Protein AF-A0A953RXZ5-F1 (afdb_monomer_lite)

pLDDT: mean 79.51, std 13.82, range [44.03, 95.94]

Sequence (160 aa):
ASQLLPGLVSLPVSSDVSWHLLSMVDAVLGAIVGASFIYGAGAIYLRARGVEGMGFGDVKLMAMVGAFLGAKLTIFTLFSASIAGSLFGLSTVLVVWIKRTRRRMKRHHESAGDARRRAWASAAIALRRHQMPFGVFLGGMAMVALFYGNSFLKWYWGLL

Radius of gyration: 25.55 Å; chains: 1; bounding box: 59×31×95 Å

Structure (mmCIF, N/CA/C/O backbone):
data_AF-A0A953RXZ5-F1
#
_entry.id   AF-A0A953RXZ5-F1
#
loop_
_atom_site.group_PDB
_atom_site.id
_atom_site.type_symbol
_atom_site.label_atom_id
_atom_site.label_alt_id
_atom_site.label_comp_id
_atom_site.label_asym_id
_atom_site.label_entity_id
_atom_site.label_seq_id
_atom_site.pdbx_PDB_ins_code
_atom_site.Cartn_x
_atom_site.Cartn_y
_atom_site.Cartn_z
_a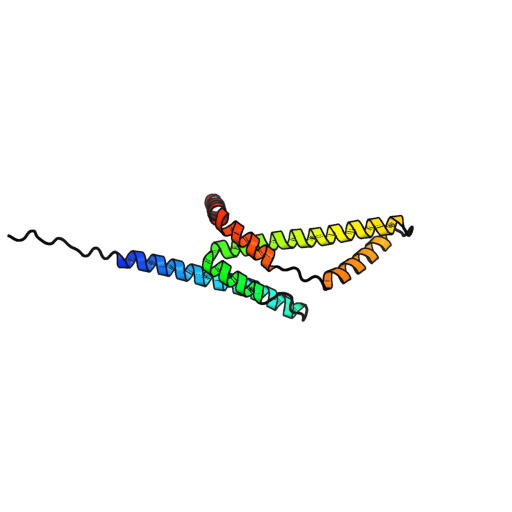tom_site.occupancy
_atom_site.B_iso_or_equiv
_atom_site.auth_seq_id
_atom_site.auth_comp_id
_atom_site.auth_asym_id
_atom_site.auth_atom_id
_atom_site.pdbx_PDB_model_num
ATOM 1 N N . ALA A 1 1 ? -28.941 -7.550 66.380 1.00 46.88 1 ALA A N 1
ATOM 2 C CA . ALA A 1 1 ? -29.017 -8.389 65.166 1.00 46.88 1 ALA A CA 1
ATOM 3 C C . ALA A 1 1 ? -29.421 -7.495 63.996 1.00 46.88 1 ALA A C 1
ATOM 5 O O . ALA A 1 1 ? -30.223 -6.613 64.247 1.00 46.88 1 ALA A O 1
ATOM 6 N N . SER A 1 2 ? -28.855 -7.718 62.798 1.00 44.03 2 SER A N 1
ATOM 7 C CA . SER A 1 2 ? -29.102 -7.024 61.507 1.00 44.03 2 SER A CA 1
ATOM 8 C C . SER A 1 2 ? -28.221 -5.812 61.112 1.00 44.03 2 SER A C 1
ATOM 10 O O . SER A 1 2 ? -28.732 -4.749 60.777 1.00 44.03 2 SER A O 1
ATOM 12 N N . GLN A 1 3 ? -26.895 -5.994 61.034 1.00 48.59 3 GLN A N 1
ATOM 13 C CA . GLN A 1 3 ? -25.993 -5.146 60.217 1.00 48.59 3 GLN A CA 1
ATOM 14 C C . GLN A 1 3 ? -25.266 -5.966 59.127 1.00 48.59 3 GLN A C 1
ATOM 16 O O . GLN A 1 3 ? -24.102 -5.726 58.829 1.00 48.59 3 GLN A O 1
ATOM 21 N N . LEU A 1 4 ? -25.926 -6.982 58.555 1.00 52.88 4 LEU A N 1
ATOM 22 C CA . LEU A 1 4 ? -25.239 -8.000 57.750 1.00 52.88 4 LEU A CA 1
ATOM 23 C C . LEU A 1 4 ? -25.247 -7.845 56.224 1.00 52.88 4 LEU A C 1
ATOM 25 O O . LEU A 1 4 ? -24.610 -8.682 55.605 1.00 52.88 4 LEU A O 1
ATOM 29 N N . LEU A 1 5 ? -25.855 -6.842 55.575 1.00 57.50 5 LEU A N 1
ATOM 30 C CA . LEU A 1 5 ? -25.749 -6.737 54.102 1.00 57.50 5 LEU A CA 1
ATOM 31 C C . LEU A 1 5 ? -25.868 -5.298 53.554 1.00 57.50 5 LEU A C 1
ATOM 33 O O . LEU A 1 5 ? -26.954 -4.894 53.137 1.00 57.50 5 LEU A O 1
ATOM 37 N N . PRO A 1 6 ? -24.767 -4.530 53.448 1.00 49.12 6 PRO A N 1
ATOM 38 C CA . PRO A 1 6 ? -24.667 -3.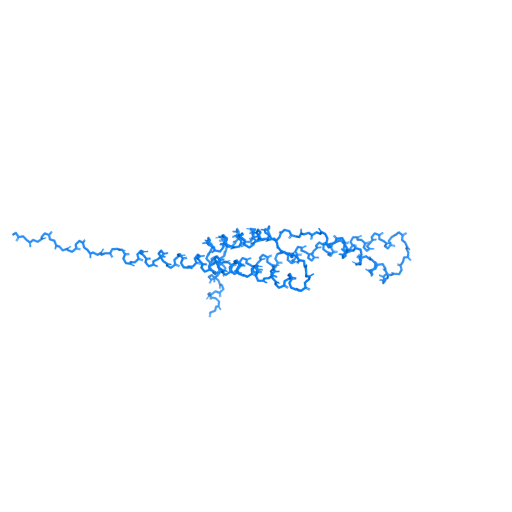442 52.490 1.00 49.12 6 PRO A CA 1
ATOM 39 C C . PRO A 1 6 ? -24.164 -3.992 51.145 1.00 49.12 6 PRO A C 1
ATOM 41 O O . PRO A 1 6 ? -22.971 -4.175 50.931 1.00 49.12 6 PRO A O 1
ATOM 44 N N . GLY A 1 7 ? -25.109 -4.256 50.240 1.00 51.34 7 GLY A N 1
ATOM 45 C CA . GLY A 1 7 ? -24.942 -3.949 48.815 1.00 51.34 7 GLY A CA 1
ATOM 46 C C . GLY A 1 7 ? -23.833 -4.675 48.053 1.00 51.34 7 GLY A C 1
ATOM 47 O O . GLY A 1 7 ? -22.985 -4.039 47.438 1.00 51.34 7 GLY A O 1
ATOM 48 N N . LEU A 1 8 ? -23.916 -6.000 47.996 1.00 50.88 8 LEU A N 1
ATOM 49 C CA . LEU A 1 8 ? -23.140 -6.902 47.132 1.00 50.88 8 LEU A CA 1
ATOM 50 C C . LEU A 1 8 ? -23.476 -6.785 45.621 1.00 50.88 8 LEU A C 1
ATOM 52 O O . LEU A 1 8 ? -23.409 -7.771 44.894 1.00 50.88 8 LEU A O 1
ATOM 56 N N . VAL A 1 9 ? -23.867 -5.605 45.123 1.00 53.56 9 VAL A N 1
ATOM 57 C CA . VAL A 1 9 ? -24.253 -5.404 43.711 1.00 53.56 9 VAL A CA 1
ATOM 58 C C . VAL A 1 9 ? -23.798 -4.027 43.211 1.00 53.56 9 VAL A C 1
ATOM 60 O O . VAL A 1 9 ? -24.582 -3.206 42.746 1.00 53.56 9 VAL A O 1
ATOM 63 N N . SER A 1 10 ? -22.499 -3.753 43.275 1.00 51.50 10 SER A N 1
ATOM 64 C CA . SER A 1 10 ? -21.871 -2.910 42.258 1.00 51.50 10 SER A CA 1
ATOM 65 C C . SER A 1 10 ? -21.696 -3.786 41.021 1.00 51.50 10 SER A C 1
ATOM 67 O O . SER A 1 10 ? -20.698 -4.483 40.918 1.00 51.50 10 SER A O 1
ATOM 69 N N . LEU A 1 11 ? -22.692 -3.831 40.124 1.00 54.25 11 LEU A N 1
ATOM 70 C CA . LEU A 1 11 ? -22.602 -4.553 38.846 1.00 54.25 11 LEU A CA 1
ATOM 71 C C . LEU A 1 11 ? -21.341 -4.091 38.087 1.00 54.25 11 LEU A C 1
ATOM 73 O O . LEU A 1 11 ? -21.374 -3.011 37.496 1.00 54.25 11 LEU A O 1
ATOM 77 N N . PRO A 1 12 ? -20.256 -4.888 38.026 1.00 56.50 12 PRO A N 1
ATOM 78 C CA . PRO A 1 12 ? -19.069 -4.543 37.237 1.00 56.50 12 PRO A CA 1
ATOM 79 C C . PRO A 1 12 ? -19.335 -4.730 35.730 1.00 56.50 12 PRO A C 1
ATOM 81 O O . PRO A 1 12 ? -18.554 -4.325 34.878 1.00 56.50 12 PRO A O 1
ATOM 84 N N . VAL A 1 13 ? -20.477 -5.337 35.390 1.00 55.75 13 VAL A N 1
ATOM 85 C CA . VAL A 1 13 ? -20.796 -5.848 34.055 1.00 55.75 13 VAL A CA 1
ATOM 86 C C . VAL A 1 13 ? -21.037 -4.737 33.024 1.00 55.75 13 VAL A C 1
ATOM 88 O O . VAL A 1 13 ? -20.718 -4.924 31.854 1.00 55.75 13 VAL A O 1
ATOM 91 N N . SER A 1 14 ? -21.546 -3.562 33.409 1.00 58.69 14 SER A N 1
ATOM 92 C CA . SER A 1 14 ? -21.875 -2.517 32.420 1.00 58.69 14 SER A CA 1
ATOM 93 C C . SER A 1 14 ? -20.646 -1.808 31.839 1.00 58.69 14 SER A C 1
ATOM 95 O O . SER A 1 14 ? -20.657 -1.420 30.667 1.00 58.69 14 SER A O 1
ATOM 97 N N . SER A 1 15 ? -19.574 -1.649 32.620 1.00 60.34 15 SER A N 1
ATOM 98 C CA . SER A 1 15 ? -18.332 -1.042 32.130 1.00 60.34 15 SER A CA 1
ATOM 99 C C . SER A 1 15 ? -17.574 -1.994 31.214 1.00 60.34 15 SER A C 1
ATOM 101 O O . SER A 1 15 ? -17.167 -1.586 30.129 1.00 60.34 15 SER A O 1
ATOM 103 N N . ASP A 1 16 ? -17.450 -3.267 31.592 1.00 63.38 16 ASP A N 1
ATOM 104 C CA . ASP A 1 16 ? -16.672 -4.233 30.815 1.00 63.38 16 ASP A CA 1
ATOM 105 C C . ASP A 1 16 ? -17.321 -4.522 29.460 1.00 63.38 16 ASP A C 1
ATOM 107 O O . ASP A 1 16 ? -16.640 -4.499 28.437 1.00 63.38 16 ASP A O 1
ATOM 111 N N . VAL A 1 17 ? -18.645 -4.694 29.402 1.00 67.06 17 VAL A N 1
ATOM 112 C CA . VAL A 1 17 ? -19.356 -4.925 28.130 1.00 67.06 17 VAL A CA 1
ATOM 113 C C . VAL A 1 17 ? -19.167 -3.750 27.162 1.00 67.06 17 VAL A C 1
ATOM 115 O O . VAL A 1 17 ? -18.950 -3.963 25.970 1.00 67.06 17 VAL A O 1
ATOM 118 N N . SER A 1 18 ? -19.155 -2.514 27.667 1.00 72.75 18 SER A N 1
ATOM 119 C CA . SER A 1 18 ? -18.953 -1.314 26.844 1.00 72.75 18 SER A CA 1
ATOM 120 C C . SER A 1 18 ? -17.554 -1.267 26.214 1.00 72.75 18 SER A C 1
ATOM 122 O O . SER A 1 18 ? -17.423 -0.942 25.034 1.00 72.75 18 SER A O 1
ATOM 124 N N . TRP A 1 19 ? -16.510 -1.652 26.957 1.00 71.12 19 TRP A N 1
ATOM 125 C CA . TRP A 1 19 ? -15.135 -1.699 26.441 1.00 71.12 19 TRP A CA 1
ATOM 126 C C . TRP A 1 19 ? -14.933 -2.784 25.379 1.00 71.12 19 TRP A C 1
ATOM 128 O O . TRP A 1 19 ? -14.280 -2.536 24.363 1.00 71.12 19 TRP A O 1
ATOM 138 N N . HIS A 1 20 ? -15.533 -3.961 25.567 1.00 77.50 20 HIS A N 1
ATOM 139 C CA . HIS A 1 20 ? -15.456 -5.046 24.586 1.00 77.50 20 HIS A CA 1
ATOM 140 C C . HIS A 1 20 ? -16.217 -4.704 23.303 1.00 77.50 20 HIS A C 1
ATOM 142 O O . HIS A 1 20 ? -15.710 -4.947 22.210 1.00 77.50 20 HIS A O 1
ATOM 148 N N . LEU A 1 21 ? -17.394 -4.079 23.414 1.00 77.69 21 LEU A N 1
ATOM 149 C CA . LEU A 1 21 ? -18.162 -3.628 22.252 1.00 77.69 21 LEU A CA 1
ATOM 150 C C . LEU A 1 21 ? -17.422 -2.542 21.466 1.00 77.69 21 LEU A C 1
ATOM 152 O O . LEU A 1 21 ? -17.362 -2.622 20.242 1.00 77.69 21 LEU A O 1
ATOM 156 N N . LEU A 1 22 ? -16.802 -1.568 22.141 1.00 77.06 22 LEU A N 1
ATOM 157 C CA . LEU A 1 22 ? -15.979 -0.552 21.476 1.00 77.06 22 LEU A CA 1
ATOM 158 C C . LEU A 1 22 ? -14.772 -1.173 20.760 1.00 77.06 22 LEU A C 1
ATOM 160 O O . LEU A 1 22 ? -14.477 -0.795 19.628 1.00 77.06 22 LEU A O 1
ATOM 164 N N . SER A 1 23 ? -14.114 -2.158 21.379 1.00 82.44 23 SER A N 1
ATOM 165 C CA . SER A 1 23 ? -13.000 -2.880 20.758 1.00 82.44 23 SER A CA 1
ATOM 166 C C . SER A 1 23 ? -13.444 -3.715 19.551 1.00 82.44 23 SER A C 1
ATOM 168 O O . SER A 1 23 ? -12.789 -3.672 18.511 1.00 82.44 23 SER A O 1
ATOM 170 N N . MET A 1 24 ? -14.581 -4.416 19.642 1.00 87.19 24 MET A N 1
ATOM 171 C CA . MET A 1 24 ? -15.155 -5.160 18.514 1.00 87.19 24 MET A CA 1
ATOM 172 C C . MET A 1 24 ? -15.536 -4.233 17.360 1.00 87.19 24 MET A C 1
ATOM 174 O O . MET A 1 24 ? -15.261 -4.550 16.205 1.00 87.19 24 MET A O 1
ATOM 178 N N . VAL A 1 25 ? -16.153 -3.087 17.657 1.00 89.38 25 VAL A N 1
ATOM 179 C CA . VAL A 1 25 ? -16.524 -2.102 16.636 1.00 89.38 25 VAL A CA 1
ATOM 180 C C . VAL A 1 25 ? -15.279 -1.543 15.955 1.00 89.38 25 VAL A C 1
ATOM 182 O O . VAL A 1 25 ? -15.254 -1.485 14.729 1.00 89.38 25 VAL A O 1
ATOM 185 N N . ASP A 1 26 ? -14.229 -1.190 16.701 1.00 89.19 26 ASP A N 1
ATOM 186 C CA . ASP A 1 26 ? -12.988 -0.673 16.109 1.00 89.19 26 ASP A CA 1
ATOM 187 C C . ASP A 1 26 ? -12.266 -1.732 15.257 1.00 89.19 26 ASP A C 1
ATOM 189 O O . ASP A 1 26 ? -11.780 -1.424 14.169 1.00 89.19 26 ASP A O 1
ATOM 193 N N . ALA A 1 27 ? -12.275 -2.999 15.683 1.00 90.75 27 ALA A N 1
ATOM 194 C CA . ALA A 1 27 ? -11.759 -4.117 14.895 1.00 90.75 27 ALA A CA 1
ATOM 195 C C . ALA A 1 27 ? -12.541 -4.305 13.583 1.00 90.75 27 ALA A C 1
ATOM 197 O O . ALA A 1 27 ? -11.955 -4.395 12.503 1.00 90.75 27 ALA A O 1
ATOM 198 N N . VAL A 1 28 ? -13.876 -4.323 13.645 1.00 94.44 28 VAL A N 1
ATOM 199 C CA . VAL A 1 28 ? -14.732 -4.466 12.456 1.00 94.44 28 VAL A CA 1
ATOM 200 C C . VAL A 1 28 ? -14.561 -3.272 11.518 1.00 94.44 28 VAL A C 1
ATOM 202 O O . VAL A 1 28 ? -14.409 -3.458 10.310 1.00 94.44 28 VAL A O 1
ATOM 205 N N . LEU A 1 29 ? -14.524 -2.052 12.056 1.00 93.75 29 LEU A N 1
ATOM 206 C CA . LEU A 1 29 ? -14.268 -0.846 11.274 1.00 93.75 29 LEU A CA 1
ATOM 207 C C . LEU A 1 29 ? -12.885 -0.890 10.629 1.00 93.75 29 LEU A C 1
ATOM 209 O O . LEU A 1 29 ? -12.771 -0.592 9.444 1.00 93.75 29 LEU A O 1
ATOM 213 N N . GLY A 1 30 ? -11.850 -1.307 11.356 1.00 93.69 30 GLY A N 1
ATOM 214 C CA . GLY A 1 30 ? -10.512 -1.473 10.800 1.00 93.69 30 GLY A CA 1
ATOM 215 C C . GLY A 1 30 ? -10.476 -2.494 9.670 1.00 93.69 30 GLY A C 1
ATOM 216 O O . GLY A 1 30 ? -9.941 -2.202 8.600 1.00 93.69 30 GLY A O 1
ATOM 217 N N . ALA A 1 31 ? -11.111 -3.652 9.851 1.00 95.19 31 ALA A N 1
ATOM 218 C CA . ALA A 1 31 ? -11.202 -4.675 8.816 1.00 95.19 31 ALA A CA 1
ATOM 219 C C . ALA A 1 31 ? -11.912 -4.155 7.557 1.00 95.19 31 ALA A C 1
ATOM 221 O O . ALA A 1 31 ? -11.401 -4.318 6.447 1.00 95.19 31 ALA A O 1
ATOM 222 N N . ILE A 1 32 ? -13.060 -3.488 7.726 1.00 95.94 32 ILE A N 1
ATOM 223 C CA . ILE A 1 32 ? -13.837 -2.919 6.619 1.00 95.94 32 ILE A CA 1
ATOM 224 C C . ILE A 1 32 ? -13.037 -1.825 5.918 1.00 95.94 32 ILE A C 1
ATOM 226 O O . ILE A 1 32 ? -12.910 -1.870 4.697 1.00 95.94 32 ILE A O 1
ATOM 230 N N . VAL A 1 33 ? -12.474 -0.864 6.651 1.00 94.88 33 VAL A N 1
ATOM 231 C CA . VAL A 1 33 ? -11.689 0.242 6.080 1.00 94.88 33 VAL A CA 1
ATOM 232 C C . VAL A 1 33 ? -10.488 -0.299 5.306 1.00 94.88 33 VAL A C 1
ATOM 234 O O . VAL A 1 33 ? -10.276 0.081 4.154 1.00 94.88 33 VAL A O 1
ATOM 237 N N . GLY A 1 34 ? -9.741 -1.230 5.901 1.00 93.56 34 GLY A N 1
ATOM 238 C CA . GLY A 1 34 ? -8.577 -1.851 5.281 1.00 93.56 34 GLY A CA 1
ATOM 239 C C . GLY A 1 34 ? -8.924 -2.607 3.999 1.00 93.56 34 GLY A C 1
ATOM 240 O O . GLY A 1 34 ? -8.341 -2.349 2.943 1.00 93.56 34 GLY A O 1
ATOM 241 N N . ALA A 1 35 ? -9.904 -3.510 4.073 1.00 94.38 35 ALA A N 1
ATOM 242 C CA . ALA A 1 35 ? -10.334 -4.310 2.931 1.00 94.38 35 ALA A CA 1
ATOM 243 C C . ALA A 1 35 ? -10.906 -3.437 1.806 1.00 94.38 35 ALA A C 1
ATOM 245 O O . ALA A 1 35 ? -10.527 -3.595 0.646 1.00 94.38 35 ALA A O 1
ATOM 246 N N . SER A 1 36 ? -11.781 -2.489 2.150 1.00 93.56 36 SER A N 1
ATOM 247 C CA . SER A 1 36 ? -12.469 -1.626 1.182 1.00 93.56 36 SER A CA 1
ATOM 248 C C . SER A 1 36 ? -11.493 -0.739 0.422 1.00 93.56 36 SER A C 1
ATOM 250 O O . SER A 1 36 ? -11.662 -0.533 -0.777 1.00 93.56 36 SER A O 1
ATOM 252 N N . PHE A 1 37 ? -10.453 -0.238 1.090 1.00 93.00 37 PHE A N 1
ATOM 253 C CA . PHE A 1 37 ? -9.465 0.627 0.456 1.00 93.00 37 PHE A CA 1
ATOM 254 C C . PHE A 1 37 ? -8.640 -0.119 -0.601 1.00 93.00 37 PHE A C 1
ATOM 256 O O . PHE A 1 37 ? -8.542 0.324 -1.746 1.00 93.00 37 PHE A O 1
ATOM 263 N N . ILE A 1 38 ? -8.092 -1.284 -0.242 1.00 92.00 38 ILE A N 1
ATOM 264 C CA . ILE A 1 38 ? -7.291 -2.124 -1.147 1.00 92.00 38 ILE A CA 1
ATOM 265 C C . ILE A 1 38 ? -8.161 -2.678 -2.279 1.00 92.00 38 ILE A C 1
ATOM 267 O O . ILE A 1 38 ? -7.789 -2.592 -3.450 1.00 92.00 38 ILE A O 1
ATOM 271 N N . TYR A 1 39 ? -9.358 -3.173 -1.956 1.00 92.62 39 TYR A N 1
ATOM 272 C CA . TYR A 1 39 ? -10.305 -3.653 -2.959 1.00 92.62 39 TYR A CA 1
ATOM 273 C C . TYR A 1 39 ? -10.732 -2.535 -3.917 1.00 92.62 39 TYR A C 1
ATOM 275 O O . TYR A 1 39 ? -10.746 -2.734 -5.130 1.00 92.62 39 TYR A O 1
ATOM 283 N N . GLY A 1 40 ? -11.013 -1.339 -3.394 1.00 92.38 40 GLY A N 1
ATOM 284 C CA . GLY A 1 40 ? -11.353 -0.161 -4.188 1.00 92.38 40 GLY A CA 1
ATOM 285 C C . GLY A 1 40 ? -10.226 0.242 -5.138 1.00 92.38 40 GLY A C 1
ATOM 286 O O . GLY A 1 40 ? -10.473 0.446 -6.326 1.00 92.38 40 GLY A O 1
ATOM 287 N N . ALA A 1 41 ? -8.980 0.277 -4.658 1.00 89.50 41 ALA A N 1
ATOM 288 C CA . ALA A 1 41 ? -7.812 0.537 -5.499 1.00 89.50 41 ALA A CA 1
ATOM 289 C C . ALA A 1 41 ? -7.656 -0.518 -6.611 1.00 89.50 41 ALA A C 1
ATOM 291 O O . ALA A 1 41 ? -7.431 -0.167 -7.773 1.00 89.50 41 ALA A O 1
ATOM 292 N N . GLY A 1 42 ? -7.846 -1.799 -6.280 1.00 88.50 42 GLY A N 1
ATOM 293 C CA . GLY A 1 42 ? -7.851 -2.899 -7.246 1.00 88.50 42 GLY A CA 1
ATOM 294 C C . GLY A 1 42 ? -8.961 -2.769 -8.293 1.00 88.50 42 GLY A C 1
ATOM 295 O O . GLY A 1 42 ? -8.701 -2.924 -9.485 1.00 88.50 42 GLY A O 1
ATOM 296 N N . ALA A 1 43 ? -10.177 -2.406 -7.879 1.00 88.31 43 ALA A N 1
ATOM 297 C CA . ALA A 1 43 ? -11.317 -2.204 -8.771 1.00 88.31 43 ALA A CA 1
ATOM 298 C C . ALA A 1 43 ? -11.114 -1.007 -9.716 1.00 88.31 43 ALA A C 1
ATOM 300 O O . ALA A 1 43 ? -11.424 -1.098 -10.906 1.00 88.31 43 ALA A O 1
ATOM 301 N N . ILE A 1 44 ? -10.554 0.101 -9.215 1.00 89.88 44 ILE A N 1
ATOM 302 C CA . ILE A 1 44 ? -10.180 1.263 -10.035 1.00 89.88 44 ILE A CA 1
ATOM 303 C C . ILE A 1 44 ? -9.127 0.855 -11.068 1.00 89.88 44 ILE A C 1
ATOM 305 O O . ILE A 1 44 ? -9.262 1.180 -12.249 1.00 89.88 44 ILE A O 1
ATOM 309 N N . TYR A 1 45 ? -8.107 0.101 -10.652 1.00 86.62 45 TYR A N 1
ATOM 310 C CA . TYR A 1 45 ? -7.069 -0.374 -11.561 1.00 86.62 45 TYR A CA 1
ATOM 311 C C . TYR A 1 45 ? -7.628 -1.319 -12.631 1.00 86.62 45 TYR A C 1
ATOM 313 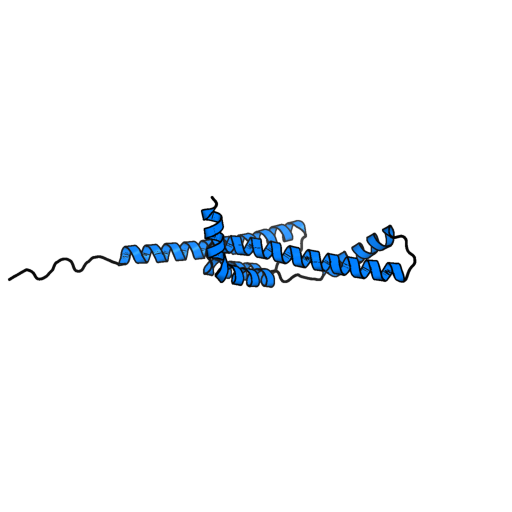O O . TYR A 1 45 ? -7.318 -1.155 -13.813 1.00 86.62 45 TYR A O 1
ATOM 321 N N . LEU A 1 46 ? -8.487 -2.264 -12.238 1.00 87.81 46 LEU A N 1
ATOM 322 C CA . LEU A 1 46 ? -9.137 -3.198 -13.154 1.00 87.81 46 LEU A CA 1
ATOM 323 C C . LEU A 1 46 ? -9.963 -2.448 -14.203 1.00 87.81 46 LEU A C 1
ATOM 325 O O . LEU A 1 46 ? -9.847 -2.742 -15.389 1.00 87.81 46 LEU A O 1
ATOM 329 N N . ARG A 1 47 ? -10.733 -1.430 -13.797 1.00 88.44 47 ARG A N 1
ATOM 330 C CA . ARG A 1 47 ? -11.499 -0.589 -14.733 1.00 88.44 47 ARG A CA 1
ATOM 331 C C . ARG A 1 47 ? -10.604 0.232 -15.661 1.00 88.44 47 ARG A C 1
ATOM 333 O O . ARG A 1 47 ? -10.920 0.366 -16.836 1.00 88.44 47 ARG A O 1
ATOM 340 N N . ALA A 1 48 ? -9.495 0.772 -15.159 1.00 88.38 48 ALA A N 1
ATOM 341 C CA . ALA A 1 48 ? -8.610 1.631 -15.944 1.00 88.38 48 ALA A CA 1
ATOM 342 C C . ALA A 1 48 ? -7.708 0.859 -16.922 1.00 88.38 48 ALA A C 1
ATOM 344 O O . ALA A 1 48 ? -7.335 1.386 -17.970 1.00 88.38 48 ALA A O 1
ATOM 345 N N . ARG A 1 49 ? -7.287 -0.361 -16.568 1.00 83.69 49 ARG A N 1
ATOM 346 C CA . ARG A 1 49 ? -6.276 -1.125 -17.320 1.00 83.69 49 ARG A CA 1
ATOM 347 C C . ARG A 1 49 ? -6.795 -2.432 -17.904 1.00 83.69 49 ARG A C 1
ATOM 349 O O . ARG A 1 49 ? -6.093 -3.011 -18.728 1.00 83.69 49 ARG A O 1
ATOM 356 N N . GLY A 1 50 ? -7.979 -2.888 -17.498 1.00 80.12 50 GLY A N 1
ATOM 357 C CA . GLY A 1 50 ? -8.574 -4.149 -17.948 1.00 80.12 50 GLY A CA 1
ATOM 358 C C . GLY A 1 50 ? -7.827 -5.398 -17.473 1.00 80.12 50 GLY A C 1
ATOM 359 O O . GLY A 1 50 ? -8.085 -6.488 -17.966 1.00 80.12 50 GLY A O 1
ATOM 360 N N . VAL A 1 51 ? -6.881 -5.248 -16.545 1.00 78.50 51 VAL A N 1
ATOM 361 C CA . VAL A 1 51 ? -6.089 -6.337 -15.961 1.00 78.50 51 VAL A CA 1
ATOM 362 C C . VAL A 1 51 ? -6.169 -6.259 -14.448 1.00 78.50 51 VAL A C 1
ATOM 364 O O . VAL A 1 51 ? -6.150 -5.165 -13.881 1.00 78.50 51 VAL A O 1
ATOM 367 N N . GLU A 1 52 ? -6.233 -7.416 -13.796 1.00 75.69 52 GLU A N 1
ATOM 368 C CA . GLU A 1 52 ? -6.166 -7.519 -12.341 1.00 75.69 52 GLU A CA 1
ATOM 369 C C . GLU A 1 52 ? -4.805 -7.003 -11.861 1.00 75.69 52 GLU A C 1
ATOM 371 O O . GLU A 1 52 ? -3.761 -7.610 -12.095 1.00 75.69 52 GLU A O 1
ATOM 376 N N . GLY A 1 53 ? -4.811 -5.818 -11.248 1.00 67.19 53 GLY A N 1
ATOM 377 C CA . GLY A 1 53 ? -3.587 -5.157 -10.789 1.00 67.19 53 GLY A CA 1
ATOM 378 C C . GLY A 1 53 ? -3.125 -5.576 -9.405 1.00 67.19 53 GLY A C 1
ATOM 379 O O . GLY A 1 53 ? -1.994 -5.277 -9.037 1.00 67.19 53 GLY A O 1
ATOM 380 N N . MET A 1 54 ? -4.001 -6.212 -8.629 1.00 78.50 54 MET A N 1
ATOM 381 C CA . MET A 1 54 ? -3.792 -6.462 -7.210 1.00 78.50 54 MET A CA 1
ATOM 382 C C . MET A 1 54 ? -4.398 -7.807 -6.828 1.00 78.50 54 MET A C 1
ATOM 384 O O . MET A 1 54 ? -5.534 -8.106 -7.197 1.00 78.50 54 MET A O 1
ATOM 388 N N . GLY A 1 55 ? -3.633 -8.626 -6.108 1.00 81.00 55 GLY A N 1
ATOM 389 C CA . GLY A 1 55 ? -4.088 -9.944 -5.687 1.00 81.00 55 GLY A CA 1
ATOM 390 C C . GLY A 1 55 ? -5.129 -9.837 -4.576 1.00 81.00 55 GLY A C 1
ATOM 391 O O . GLY A 1 55 ? -4.965 -9.069 -3.630 1.00 81.00 55 GLY A O 1
ATOM 392 N N . PHE A 1 56 ? -6.165 -10.677 -4.624 1.00 85.75 56 PHE A N 1
ATOM 393 C CA . PHE A 1 56 ? -7.180 -10.752 -3.562 1.00 85.75 56 PHE A CA 1
ATOM 394 C C . PHE A 1 56 ? -6.581 -11.112 -2.183 1.00 85.75 56 PHE A C 1
ATOM 396 O O . PHE A 1 56 ? -7.188 -10.863 -1.141 1.00 85.75 56 PHE A O 1
ATOM 403 N N . GLY A 1 57 ? -5.365 -11.671 -2.169 1.00 89.44 57 GLY A N 1
ATOM 404 C CA . GLY A 1 57 ? -4.580 -11.896 -0.957 1.00 89.44 57 GLY A CA 1
ATOM 405 C C . GLY A 1 57 ? -4.309 -10.613 -0.171 1.00 89.44 57 GLY A C 1
ATOM 406 O O . GLY A 1 57 ? -4.504 -10.619 1.040 1.00 89.44 57 GLY A O 1
ATOM 407 N N . ASP A 1 58 ? -3.960 -9.506 -0.837 1.00 91.69 58 ASP A N 1
ATOM 408 C CA . ASP A 1 58 ? -3.641 -8.236 -0.167 1.00 91.69 58 ASP A CA 1
ATOM 409 C C . ASP A 1 58 ? -4.876 -7.645 0.535 1.00 91.69 58 ASP A C 1
ATOM 411 O O . ASP A 1 58 ? -4.771 -7.100 1.632 1.00 91.69 58 ASP A O 1
ATOM 415 N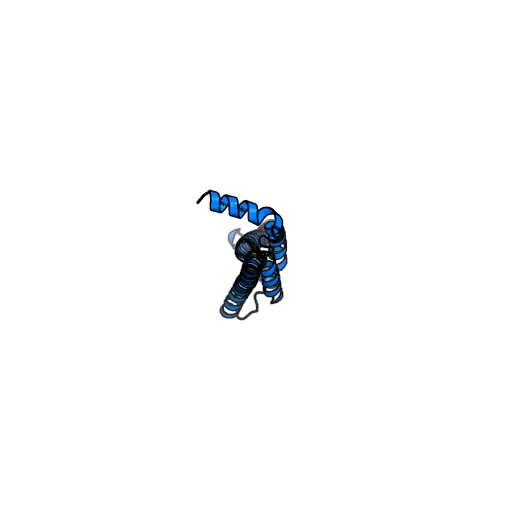 N . VAL A 1 59 ? -6.066 -7.822 -0.054 1.00 92.69 59 VAL A N 1
ATOM 416 C CA . VAL A 1 59 ? -7.348 -7.394 0.538 1.00 92.69 59 VAL A CA 1
ATOM 417 C C . VAL A 1 59 ? -7.619 -8.151 1.836 1.00 92.69 59 VAL A C 1
ATOM 419 O O . VAL A 1 59 ? -7.952 -7.542 2.851 1.00 92.69 59 VAL A O 1
ATOM 422 N N . LYS A 1 60 ? -7.444 -9.480 1.825 1.00 94.38 60 LYS A N 1
ATOM 423 C CA . LYS A 1 60 ? -7.618 -10.321 3.018 1.00 94.38 60 LYS A CA 1
ATOM 424 C C . LYS A 1 60 ? -6.587 -9.992 4.090 1.00 94.38 60 LYS A C 1
ATOM 426 O O . LYS A 1 60 ? -6.941 -9.902 5.261 1.00 94.38 60 LYS A O 1
ATOM 431 N N . LEU A 1 61 ? -5.336 -9.776 3.687 1.00 93.88 61 LEU A N 1
ATOM 432 C CA . LEU A 1 61 ? -4.264 -9.385 4.596 1.00 93.88 61 LEU A CA 1
ATOM 433 C C . LEU A 1 61 ? -4.618 -8.064 5.284 1.00 93.88 61 LEU A C 1
ATOM 435 O O . LEU A 1 61 ? -4.552 -7.984 6.506 1.00 93.88 61 LEU A O 1
ATOM 439 N N . MET A 1 62 ? -5.096 -7.068 4.531 1.00 94.31 62 MET A N 1
ATOM 440 C CA . MET A 1 62 ? -5.509 -5.788 5.106 1.00 94.31 62 MET A CA 1
ATOM 441 C C . MET A 1 62 ? -6.742 -5.908 6.007 1.00 94.31 62 MET A C 1
ATOM 443 O O . MET A 1 62 ? -6.815 -5.226 7.024 1.00 94.31 62 MET A O 1
ATOM 447 N N . ALA A 1 63 ? -7.690 -6.786 5.673 1.00 95.12 63 ALA A N 1
ATOM 448 C CA . ALA A 1 63 ? -8.834 -7.073 6.534 1.00 95.12 63 ALA A CA 1
ATOM 449 C C . ALA A 1 63 ? -8.383 -7.640 7.891 1.00 95.12 63 ALA A C 1
ATOM 451 O O . ALA A 1 63 ? -8.854 -7.196 8.934 1.00 95.12 63 ALA A O 1
ATOM 452 N N . MET A 1 64 ? -7.434 -8.585 7.884 1.00 95.06 64 MET A N 1
ATOM 453 C CA . MET A 1 64 ? -6.878 -9.167 9.110 1.00 95.06 64 MET A CA 1
ATOM 454 C C . MET A 1 64 ? -6.066 -8.144 9.902 1.00 95.06 64 MET A C 1
ATOM 456 O O . MET A 1 64 ? -6.277 -7.993 11.100 1.00 95.06 64 MET A O 1
ATOM 460 N N . VAL A 1 65 ? -5.179 -7.406 9.231 1.00 94.38 65 VAL A N 1
ATOM 461 C CA . VAL A 1 65 ? -4.415 -6.304 9.831 1.00 94.38 65 VAL A CA 1
ATOM 462 C C . VAL A 1 65 ? -5.375 -5.323 10.493 1.00 94.38 65 VAL A C 1
ATOM 464 O O . VAL A 1 65 ? -5.181 -4.992 11.655 1.00 94.38 65 VAL A O 1
ATOM 467 N N . GLY A 1 66 ? -6.452 -4.923 9.818 1.00 93.62 66 GLY A N 1
ATOM 468 C CA . GLY A 1 66 ? -7.395 -3.969 10.381 1.00 93.62 66 GLY A CA 1
ATOM 469 C C . GLY A 1 66 ? -8.269 -4.504 11.507 1.00 93.62 66 GLY A C 1
ATOM 470 O O . GLY A 1 66 ? -8.537 -3.765 12.451 1.00 93.62 66 GLY A O 1
ATOM 471 N N . ALA A 1 67 ? -8.622 -5.789 11.477 1.00 94.19 67 ALA A N 1
ATOM 472 C CA . ALA A 1 67 ? -9.269 -6.448 12.608 1.00 94.19 67 ALA A CA 1
ATOM 473 C C . ALA A 1 67 ? -8.382 -6.449 13.864 1.00 94.19 67 ALA A C 1
ATOM 475 O O . ALA A 1 67 ? -8.885 -6.287 14.970 1.00 94.19 67 ALA A O 1
ATOM 476 N N . PHE A 1 68 ? -7.066 -6.613 13.700 1.00 91.19 68 PHE A N 1
ATOM 477 C CA . PHE A 1 68 ? -6.121 -6.674 14.819 1.00 91.19 68 PHE A CA 1
ATOM 478 C C . PHE A 1 68 ? -5.649 -5.302 15.312 1.00 91.19 68 PHE A C 1
ATOM 480 O O . PHE A 1 68 ? -5.441 -5.117 16.507 1.00 91.19 68 PHE A O 1
ATOM 487 N N . LEU A 1 69 ? -5.436 -4.353 14.402 1.00 88.81 69 LEU A N 1
ATOM 488 C CA . LEU A 1 69 ? -4.850 -3.044 14.703 1.00 88.81 69 LEU A CA 1
ATOM 489 C C . LEU A 1 69 ? -5.897 -1.950 14.963 1.00 88.81 69 LEU A C 1
ATOM 491 O O . LEU A 1 69 ? -5.543 -0.891 15.479 1.00 88.81 69 LEU A O 1
ATOM 495 N N . GLY A 1 70 ? -7.162 -2.171 14.597 1.00 90.38 70 GLY A N 1
ATOM 496 C CA . GLY A 1 70 ? -8.217 -1.157 14.654 1.00 90.38 70 GLY A CA 1
ATOM 497 C C . GLY A 1 70 ? -8.106 -0.116 13.535 1.00 90.38 70 GLY A C 1
ATOM 498 O O . GLY A 1 70 ? -7.121 -0.054 12.786 1.00 90.38 70 GLY A O 1
ATOM 499 N N . ALA A 1 71 ? -9.122 0.734 13.381 1.00 89.50 71 ALA A N 1
ATOM 500 C CA . ALA A 1 71 ? -9.256 1.598 12.204 1.00 89.50 71 ALA A CA 1
ATOM 501 C C . ALA A 1 71 ? -8.125 2.628 12.062 1.00 89.50 71 ALA A C 1
ATOM 503 O O . ALA A 1 71 ? -7.616 2.859 10.961 1.00 89.50 71 ALA A O 1
ATOM 504 N N . LYS A 1 72 ? -7.675 3.220 13.174 1.00 88.81 72 LYS A N 1
ATOM 505 C CA . LYS A 1 72 ? -6.641 4.271 13.151 1.00 88.81 72 LYS A CA 1
ATOM 506 C C . LYS A 1 72 ? -5.297 3.748 12.642 1.00 88.81 72 LYS A C 1
ATOM 508 O O . LYS A 1 72 ? -4.695 4.345 11.749 1.00 88.81 72 LYS A O 1
ATOM 513 N N . LEU A 1 73 ? -4.832 2.623 13.183 1.00 89.94 73 LEU A N 1
ATOM 514 C CA . LEU A 1 73 ? -3.547 2.046 12.792 1.00 89.94 73 LEU A CA 1
ATOM 515 C C . LEU A 1 73 ? -3.613 1.366 11.418 1.00 89.94 73 LEU A C 1
ATOM 517 O O . LEU A 1 73 ? -2.607 1.337 10.708 1.00 89.94 73 LEU A O 1
ATOM 521 N N . THR A 1 74 ? -4.789 0.893 11.000 1.00 93.31 74 THR A N 1
ATOM 522 C CA . THR A 1 74 ? -5.038 0.405 9.632 1.00 93.31 74 THR A CA 1
ATOM 523 C C . THR A 1 74 ? -4.712 1.477 8.598 1.00 93.31 74 THR A C 1
ATOM 525 O O . THR A 1 74 ? -3.964 1.228 7.652 1.00 93.31 74 THR A O 1
ATOM 528 N N . ILE A 1 75 ? -5.228 2.693 8.797 1.00 91.69 75 ILE A N 1
ATOM 529 C CA . ILE A 1 75 ? -4.988 3.822 7.891 1.00 91.69 75 ILE A CA 1
ATOM 530 C C . ILE A 1 75 ? -3.495 4.167 7.862 1.00 91.69 75 ILE A C 1
ATOM 532 O O . ILE A 1 75 ? -2.910 4.286 6.787 1.00 91.69 75 ILE A O 1
ATOM 536 N N . PHE A 1 76 ? -2.846 4.254 9.027 1.00 91.38 76 PHE A N 1
ATOM 537 C CA . PHE A 1 76 ? -1.401 4.493 9.105 1.00 91.38 76 PHE A CA 1
ATOM 538 C C . PHE A 1 76 ? -0.589 3.427 8.351 1.00 91.38 76 PHE A C 1
ATOM 540 O O . PHE A 1 76 ? 0.338 3.750 7.603 1.00 91.38 76 PHE A O 1
ATOM 547 N N . THR A 1 77 ? -0.964 2.157 8.503 1.00 93.88 77 THR A N 1
ATOM 548 C CA . THR A 1 77 ? -0.322 1.025 7.824 1.00 93.88 77 THR A CA 1
ATOM 549 C C . THR A 1 77 ? -0.471 1.123 6.306 1.00 93.88 77 THR A C 1
ATOM 551 O O . THR A 1 77 ? 0.509 0.942 5.591 1.00 93.88 77 THR A O 1
ATOM 554 N N . LEU A 1 78 ? -1.658 1.475 5.795 1.00 93.06 78 LEU A N 1
ATOM 555 C CA . LEU A 1 78 ? -1.881 1.676 4.356 1.00 93.06 78 LEU A CA 1
ATOM 556 C C . LEU A 1 78 ? -0.960 2.747 3.779 1.00 93.06 78 LEU A C 1
ATOM 558 O O . LEU A 1 78 ? -0.305 2.532 2.757 1.00 93.06 78 LEU A O 1
ATOM 562 N N . PHE A 1 79 ? -0.906 3.903 4.440 1.00 92.88 79 PHE A N 1
ATOM 563 C CA . PHE A 1 79 ? -0.104 5.028 3.976 1.00 92.88 79 PHE A CA 1
ATOM 564 C C . PHE A 1 79 ? 1.389 4.710 4.009 1.00 92.88 79 PHE A C 1
ATOM 566 O O . PHE A 1 79 ? 2.080 4.889 3.005 1.00 92.88 79 PHE A O 1
ATOM 573 N N . SER A 1 80 ? 1.883 4.190 5.131 1.00 92.75 80 SER A N 1
ATOM 574 C CA . SER A 1 80 ? 3.292 3.815 5.271 1.00 92.75 80 SER A CA 1
ATOM 575 C C . SER A 1 80 ? 3.696 2.708 4.287 1.00 92.75 80 SER A C 1
ATOM 577 O O . SER A 1 80 ? 4.737 2.828 3.636 1.00 92.75 80 SER A O 1
ATOM 579 N N . ALA A 1 81 ? 2.854 1.687 4.082 1.00 94.00 81 ALA A N 1
ATOM 580 C CA . ALA A 1 81 ? 3.094 0.619 3.108 1.00 94.00 81 ALA A CA 1
ATOM 581 C C . ALA A 1 81 ? 3.138 1.141 1.668 1.00 94.00 81 ALA A C 1
ATOM 583 O O . ALA A 1 81 ? 4.029 0.767 0.903 1.00 94.00 81 ALA A O 1
ATOM 584 N N . SER A 1 82 ? 2.224 2.044 1.300 1.00 92.75 82 SER A N 1
ATOM 585 C CA . SER A 1 82 ? 2.202 2.670 -0.026 1.00 92.75 82 SER A CA 1
ATOM 586 C C . SER A 1 82 ? 3.456 3.509 -0.284 1.00 92.75 82 SER A C 1
ATOM 588 O O . SER A 1 82 ? 4.055 3.418 -1.358 1.00 92.75 82 SER A O 1
ATOM 590 N N . ILE A 1 83 ? 3.902 4.289 0.705 1.00 94.31 83 ILE A N 1
ATOM 591 C CA . ILE A 1 83 ? 5.134 5.084 0.602 1.00 94.31 83 ILE A CA 1
ATOM 592 C C . ILE A 1 83 ? 6.349 4.165 0.436 1.00 94.31 83 ILE A C 1
ATOM 594 O O . ILE A 1 83 ? 7.145 4.362 -0.485 1.00 94.31 83 ILE A O 1
ATOM 598 N N . ALA A 1 84 ? 6.475 3.135 1.276 1.00 94.00 84 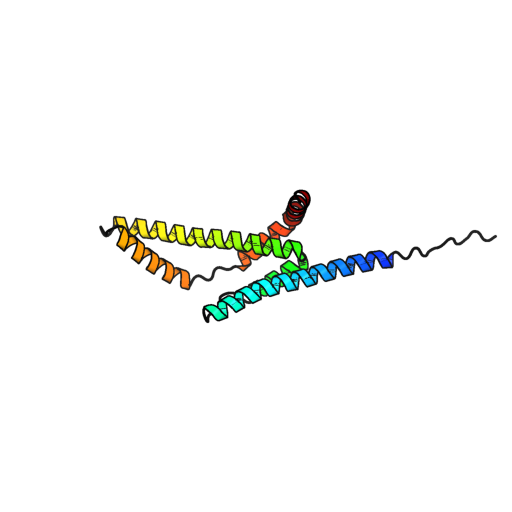ALA A N 1
ATOM 599 C CA . ALA A 1 84 ? 7.585 2.188 1.214 1.00 94.00 84 ALA A CA 1
ATOM 600 C C . ALA A 1 84 ? 7.621 1.423 -0.121 1.00 94.00 84 ALA A C 1
ATOM 602 O O . ALA A 1 84 ? 8.671 1.334 -0.762 1.00 94.00 84 ALA A O 1
ATOM 603 N N . GLY A 1 85 ? 6.465 0.931 -0.576 1.00 91.50 85 GLY A N 1
ATOM 604 C CA . GLY A 1 85 ? 6.329 0.235 -1.853 1.00 91.50 85 GLY A CA 1
ATOM 605 C C . GLY A 1 85 ? 6.655 1.130 -3.049 1.00 91.50 85 GLY A C 1
ATOM 606 O O . GLY A 1 85 ? 7.371 0.707 -3.957 1.00 91.50 85 GLY A O 1
ATOM 607 N N . SER A 1 86 ? 6.200 2.388 -3.030 1.00 90.88 86 SER A N 1
ATOM 608 C CA . SER A 1 86 ? 6.509 3.379 -4.068 1.00 90.88 86 SER A CA 1
ATOM 609 C C . SER A 1 86 ? 8.003 3.701 -4.120 1.00 90.88 86 SER A C 1
ATOM 611 O O . SER A 1 86 ? 8.603 3.690 -5.197 1.00 90.88 86 SER A O 1
ATOM 613 N N . LEU A 1 87 ? 8.642 3.902 -2.963 1.00 93.12 87 LEU A N 1
ATOM 614 C CA . LEU A 1 87 ? 10.073 4.184 -2.884 1.00 93.12 87 LEU A CA 1
ATOM 615 C C . LEU A 1 87 ? 10.909 3.013 -3.419 1.00 93.12 87 LEU A C 1
ATOM 617 O O . LEU A 1 87 ? 11.840 3.218 -4.202 1.00 93.12 87 LEU A O 1
ATOM 621 N N . PHE A 1 88 ? 10.550 1.778 -3.057 1.00 91.44 88 PHE A N 1
ATOM 622 C CA . PHE A 1 88 ? 11.219 0.580 -3.562 1.00 91.44 88 PHE A CA 1
ATOM 623 C C . PHE A 1 88 ? 10.986 0.387 -5.070 1.00 91.44 88 PHE A C 1
ATOM 625 O O . PHE A 1 88 ? 11.931 0.144 -5.827 1.00 91.44 88 PHE A O 1
ATOM 632 N N . GLY A 1 89 ? 9.749 0.569 -5.540 1.00 88.31 89 GLY A N 1
ATOM 633 C CA . GLY A 1 89 ? 9.399 0.515 -6.960 1.00 88.31 89 GLY A CA 1
ATOM 634 C C . GLY A 1 89 ? 10.173 1.537 -7.791 1.00 88.31 89 GLY A C 1
ATOM 635 O O . GLY A 1 89 ? 10.798 1.185 -8.790 1.00 88.31 89 GLY A O 1
ATOM 636 N N . LEU A 1 90 ? 10.223 2.792 -7.346 1.00 88.94 90 LEU A N 1
ATOM 637 C CA . LEU A 1 90 ? 10.956 3.844 -8.042 1.00 88.94 90 LEU A CA 1
ATOM 638 C C . LEU A 1 90 ? 12.469 3.593 -8.019 1.00 88.94 90 LEU A C 1
ATOM 640 O O . LEU A 1 90 ? 13.129 3.748 -9.046 1.00 88.94 90 LEU A O 1
ATOM 644 N N . SER A 1 91 ? 13.013 3.148 -6.883 1.00 88.06 91 SER A N 1
ATOM 645 C CA . SER A 1 91 ? 14.434 2.812 -6.747 1.00 88.06 91 SER A CA 1
ATOM 646 C C . SER A 1 91 ? 14.853 1.712 -7.725 1.00 88.06 91 SER A C 1
ATOM 648 O O . SER A 1 91 ? 15.834 1.871 -8.454 1.00 88.06 91 SER A O 1
ATOM 650 N N . THR A 1 92 ? 14.079 0.627 -7.835 1.00 85.62 92 THR A N 1
ATOM 651 C CA . THR A 1 92 ? 14.388 -0.460 -8.781 1.00 85.62 92 THR A CA 1
ATOM 652 C C . THR A 1 92 ? 14.341 0.008 -10.237 1.00 85.62 92 THR A C 1
ATOM 654 O O . THR A 1 92 ? 15.271 -0.281 -10.997 1.00 85.62 92 THR A O 1
ATOM 657 N N . VAL A 1 93 ? 13.332 0.803 -10.622 1.00 84.81 93 VAL A N 1
ATOM 658 C CA . VAL A 1 93 ? 13.253 1.429 -11.956 1.00 84.81 93 VAL A CA 1
ATOM 659 C C . VAL A 1 93 ? 14.486 2.283 -12.227 1.00 84.81 93 VAL A C 1
ATOM 661 O O . VAL A 1 93 ? 15.112 2.153 -13.281 1.00 84.81 93 VAL A O 1
ATOM 664 N N . LEU A 1 94 ? 14.864 3.130 -11.270 1.00 86.62 94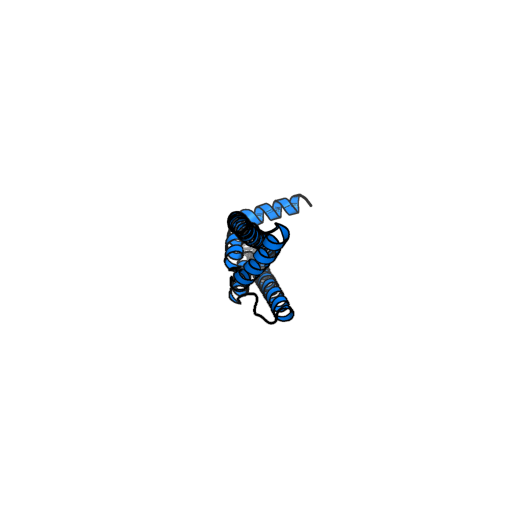 LEU A N 1
ATOM 665 C CA . LEU A 1 94 ? 15.980 4.058 -11.394 1.00 86.62 94 LEU A CA 1
ATOM 666 C C . LEU A 1 94 ? 17.314 3.309 -11.515 1.00 86.62 94 LEU A C 1
ATOM 668 O O . LEU A 1 94 ? 18.111 3.603 -12.405 1.00 86.62 94 LEU A O 1
ATOM 672 N N . VAL A 1 95 ? 17.538 2.274 -10.701 1.00 86.75 95 VAL A N 1
ATOM 673 C CA . VAL A 1 95 ? 18.745 1.434 -10.751 1.00 86.75 95 VAL A CA 1
ATOM 674 C C . VAL A 1 95 ? 18.856 0.695 -12.085 1.00 86.75 95 VAL A C 1
ATOM 676 O O . VAL A 1 95 ? 19.932 0.693 -12.697 1.00 86.75 95 VAL A O 1
ATOM 679 N N . VAL A 1 96 ? 17.763 0.088 -12.563 1.00 83.06 96 VAL A N 1
ATOM 680 C CA . VAL A 1 96 ? 17.730 -0.611 -13.859 1.00 83.06 96 VAL A CA 1
ATOM 681 C C . VAL A 1 96 ? 17.989 0.371 -14.995 1.00 83.06 96 VAL A C 1
ATOM 683 O O . VAL A 1 96 ? 18.832 0.101 -15.857 1.00 83.06 96 VAL A O 1
ATOM 686 N N . TRP A 1 97 ? 17.328 1.529 -14.978 1.00 76.06 97 TRP A N 1
ATOM 687 C CA . TRP A 1 97 ? 17.510 2.571 -15.981 1.00 76.06 97 TRP A CA 1
ATOM 688 C C . TRP A 1 97 ? 18.962 3.065 -16.015 1.00 76.06 97 TRP A C 1
ATOM 690 O O . TRP A 1 97 ? 19.592 3.045 -17.075 1.00 76.06 97 TRP A O 1
ATOM 700 N N . ILE A 1 98 ? 19.557 3.391 -14.864 1.00 80.00 98 ILE A N 1
ATOM 701 C CA . ILE A 1 98 ? 20.941 3.876 -14.772 1.00 80.00 98 ILE A CA 1
ATOM 702 C C . ILE A 1 98 ? 21.941 2.815 -15.251 1.00 80.00 98 ILE A C 1
ATOM 704 O O . ILE A 1 98 ? 22.814 3.113 -16.075 1.00 80.00 98 ILE A O 1
ATOM 708 N N . LYS A 1 99 ? 21.846 1.569 -14.758 1.00 78.00 99 LYS A N 1
ATOM 709 C CA . LYS A 1 99 ? 22.768 0.488 -15.158 1.00 78.00 99 LYS A CA 1
ATOM 710 C C . LYS A 1 99 ? 22.666 0.201 -16.656 1.00 78.00 99 LYS A C 1
ATOM 712 O O . LYS A 1 99 ? 23.695 -0.006 -17.302 1.00 78.00 99 LYS A O 1
ATOM 717 N N . ARG A 1 100 ? 21.456 0.213 -17.223 1.00 67.75 100 ARG A N 1
ATOM 718 C CA . ARG A 1 100 ? 21.230 -0.092 -18.643 1.00 67.75 100 ARG A CA 1
ATOM 719 C C . ARG A 1 100 ? 21.694 1.036 -19.563 1.00 67.75 100 ARG A C 1
ATOM 721 O O . ARG A 1 100 ? 22.313 0.751 -20.586 1.00 67.75 100 ARG A O 1
ATOM 728 N N . THR A 1 101 ? 21.492 2.292 -19.164 1.00 65.75 101 THR A N 1
ATOM 729 C CA . THR A 1 101 ? 21.962 3.468 -19.916 1.00 65.75 101 THR A CA 1
ATOM 730 C C . THR A 1 101 ? 23.495 3.526 -19.935 1.00 65.75 101 THR A C 1
ATOM 732 O O . THR A 1 101 ? 24.092 3.647 -21.003 1.00 65.75 101 THR A O 1
ATOM 735 N N . ARG A 1 102 ? 24.160 3.308 -18.785 1.00 67.06 102 ARG A N 1
ATOM 736 C CA . ARG A 1 102 ? 25.636 3.301 -18.699 1.00 67.06 102 ARG A CA 1
ATOM 737 C C . ARG A 1 102 ? 26.292 2.177 -19.505 1.00 67.06 102 ARG A C 1
ATOM 739 O O . ARG A 1 102 ? 27.330 2.398 -20.124 1.00 67.06 102 ARG A O 1
ATOM 746 N N . ARG A 1 103 ? 25.697 0.977 -19.527 1.00 63.09 103 ARG A N 1
ATOM 747 C CA . ARG A 1 103 ? 26.241 -0.168 -20.284 1.00 63.09 103 ARG A CA 1
ATOM 748 C C . ARG A 1 103 ? 26.146 0.014 -21.800 1.00 63.09 103 ARG A C 1
ATOM 750 O O . ARG A 1 103 ? 27.039 -0.451 -22.500 1.00 63.09 103 ARG A O 1
ATOM 757 N N . ARG A 1 104 ? 25.100 0.678 -22.304 1.00 56.81 104 ARG A N 1
ATOM 758 C CA . ARG A 1 104 ? 24.933 0.914 -23.749 1.00 56.81 104 ARG A CA 1
ATOM 759 C C . ARG A 1 104 ? 25.822 2.035 -24.281 1.00 56.81 104 ARG A C 1
ATOM 761 O O . ARG A 1 104 ? 26.414 1.843 -25.338 1.00 56.81 104 ARG A O 1
ATOM 768 N N . MET A 1 105 ? 26.012 3.128 -23.532 1.00 58.94 105 MET A N 1
ATOM 769 C CA . MET A 1 105 ? 26.902 4.216 -23.976 1.00 58.94 105 MET A CA 1
ATOM 770 C C . MET A 1 105 ? 28.344 3.743 -24.211 1.00 58.94 105 MET A C 1
ATOM 772 O O . MET A 1 105 ? 28.960 4.140 -25.191 1.00 58.94 105 MET A O 1
ATOM 776 N N . LYS A 1 106 ? 28.866 2.837 -23.369 1.00 61.00 106 LYS A N 1
ATOM 777 C CA . LYS A 1 106 ? 30.231 2.302 -23.530 1.00 61.00 106 LYS A CA 1
ATOM 778 C C . LYS A 1 106 ? 30.416 1.349 -24.719 1.00 61.00 106 LYS A C 1
ATOM 780 O O . LYS A 1 106 ? 31.557 1.097 -25.079 1.00 61.00 106 LYS A O 1
ATOM 785 N N . ARG A 1 107 ? 29.345 0.775 -25.286 1.00 58.81 107 ARG A N 1
ATOM 786 C CA . ARG A 1 107 ? 29.453 -0.268 -26.328 1.00 58.81 107 ARG A CA 1
ATOM 787 C C . ARG A 1 107 ? 29.070 0.187 -27.736 1.00 58.81 107 ARG A C 1
ATOM 789 O O . ARG A 1 107 ? 29.513 -0.458 -28.673 1.00 58.81 107 ARG A O 1
ATOM 796 N N . HIS A 1 108 ? 28.271 1.247 -27.896 1.00 55.44 108 HIS A N 1
ATOM 797 C CA . HIS A 1 108 ? 27.667 1.559 -29.202 1.00 55.44 108 HIS A CA 1
ATOM 798 C C . HIS A 1 108 ? 27.843 2.997 -29.726 1.00 55.44 108 HIS A C 1
ATOM 800 O O . HIS A 1 108 ? 27.291 3.278 -30.780 1.00 55.44 108 HIS A O 1
ATOM 806 N N . HIS A 1 109 ? 28.600 3.892 -29.066 1.00 58.97 109 HIS A N 1
ATOM 807 C CA . HIS A 1 109 ? 28.827 5.277 -29.553 1.00 58.97 109 HIS A CA 1
ATOM 808 C C . HIS A 1 109 ? 27.531 6.003 -30.007 1.00 58.97 109 HIS A C 1
ATOM 810 O O . HIS A 1 109 ? 27.542 6.829 -30.913 1.00 58.97 109 HIS A O 1
ATOM 816 N N . GLU A 1 110 ? 26.386 5.692 -29.387 1.00 58.97 110 GLU A N 1
ATOM 817 C CA . GLU A 1 110 ? 25.100 6.317 -29.720 1.00 58.97 110 GLU A CA 1
ATOM 818 C C . GLU A 1 110 ? 24.919 7.649 -28.973 1.00 58.97 110 GLU A C 1
ATOM 820 O O . GLU A 1 110 ? 25.318 7.786 -27.813 1.00 58.97 110 GLU A O 1
ATOM 825 N N . SER A 1 111 ? 24.249 8.609 -29.622 1.00 63.72 111 SER A N 1
ATOM 826 C CA . SER A 1 111 ? 23.846 9.892 -29.032 1.00 63.72 111 SER A CA 1
ATOM 827 C C . SER A 1 111 ? 23.022 9.689 -27.749 1.00 63.72 111 SER A C 1
ATOM 829 O O . SER A 1 111 ? 22.127 8.839 -27.680 1.00 63.72 111 SER A O 1
ATOM 831 N N . ALA A 1 112 ? 23.311 10.482 -26.709 1.00 64.69 112 ALA A N 1
ATOM 832 C CA . ALA A 1 112 ? 22.768 10.314 -25.355 1.00 64.69 112 ALA A CA 1
ATOM 833 C C . ALA A 1 112 ? 21.223 10.335 -25.286 1.00 64.69 112 ALA A C 1
ATOM 835 O O . ALA A 1 112 ? 20.635 9.745 -24.372 1.00 64.69 112 ALA A O 1
ATOM 836 N N . GLY A 1 113 ? 20.561 10.985 -26.250 1.00 66.12 113 GLY A N 1
ATOM 837 C CA . GLY A 1 113 ? 19.100 11.036 -26.359 1.00 66.12 113 GLY A CA 1
ATOM 838 C C . GLY A 1 113 ? 18.471 9.699 -26.768 1.00 66.12 113 GLY A C 1
ATOM 839 O O . GLY A 1 113 ? 17.532 9.226 -26.118 1.00 66.12 113 GLY A O 1
ATOM 840 N N . ASP A 1 114 ? 19.033 9.037 -27.780 1.00 69.44 114 ASP A N 1
ATOM 841 C CA . ASP A 1 114 ? 18.493 7.783 -28.319 1.00 69.44 114 ASP A CA 1
ATOM 842 C C . ASP A 1 114 ? 18.741 6.603 -27.379 1.00 69.44 114 ASP A C 1
ATOM 844 O O . ASP A 1 114 ? 17.853 5.769 -27.159 1.00 69.44 114 ASP A O 1
ATOM 848 N N . ALA A 1 115 ? 19.908 6.586 -26.728 1.00 67.50 115 ALA A N 1
ATOM 849 C CA . ALA A 1 115 ? 20.242 5.585 -25.722 1.00 67.50 115 ALA A CA 1
ATOM 850 C C . ALA A 1 115 ? 19.249 5.610 -24.543 1.00 67.50 115 ALA A C 1
ATOM 852 O O . ALA A 1 115 ? 18.823 4.551 -24.068 1.00 67.50 115 ALA A O 1
ATOM 853 N N . ARG A 1 116 ? 18.825 6.806 -24.103 1.00 68.62 116 ARG A N 1
ATOM 854 C CA . ARG A 1 116 ? 17.837 6.992 -23.025 1.00 68.62 116 ARG A CA 1
ATOM 855 C C . ARG A 1 116 ? 16.440 6.526 -23.432 1.00 68.62 116 ARG A C 1
ATOM 857 O O . ARG A 1 116 ? 15.830 5.757 -22.686 1.00 68.62 116 ARG A O 1
ATOM 864 N N . ARG A 1 117 ? 15.953 6.931 -24.614 1.00 71.50 117 ARG A N 1
ATOM 865 C CA . ARG A 1 117 ? 14.623 6.541 -25.130 1.00 71.50 117 ARG A CA 1
ATOM 866 C C . ARG A 1 117 ? 14.482 5.022 -25.247 1.00 71.50 117 ARG A C 1
ATOM 868 O O . ARG A 1 117 ? 13.511 4.447 -24.753 1.00 71.50 117 ARG A O 1
ATOM 875 N N . ARG A 1 118 ? 15.481 4.347 -25.825 1.00 70.00 118 ARG A N 1
ATOM 876 C CA . ARG A 1 118 ? 15.447 2.885 -26.020 1.00 70.00 118 ARG A CA 1
ATOM 877 C C . ARG A 1 118 ? 15.668 2.106 -24.721 1.00 70.00 118 ARG A C 1
ATOM 879 O O . ARG A 1 118 ? 15.089 1.030 -24.546 1.00 70.00 118 ARG A O 1
ATOM 886 N N . ALA A 1 119 ? 16.484 2.623 -23.797 1.00 69.44 119 ALA A N 1
ATOM 887 C CA . ALA A 1 119 ? 16.651 2.025 -22.471 1.00 69.44 119 ALA A CA 1
ATOM 888 C C . ALA A 1 119 ? 15.345 2.067 -21.668 1.00 69.44 119 ALA A C 1
ATOM 890 O O . ALA A 1 119 ? 15.006 1.075 -21.021 1.00 69.44 119 ALA A O 1
ATOM 891 N N . TRP A 1 120 ? 14.594 3.169 -21.766 1.00 68.81 120 TRP A N 1
ATOM 892 C CA . TRP A 1 120 ? 13.298 3.315 -21.109 1.00 68.81 120 TRP A CA 1
ATOM 893 C C . TRP A 1 120 ? 12.242 2.378 -21.703 1.00 68.81 120 TRP A C 1
ATOM 895 O O . TRP A 1 120 ? 11.605 1.646 -20.952 1.00 68.81 120 TRP A O 1
ATOM 905 N N . ALA A 1 121 ? 12.150 2.280 -23.035 1.00 75.81 121 ALA A N 1
ATOM 906 C CA . ALA A 1 121 ? 11.260 1.318 -23.697 1.00 75.81 121 ALA A CA 1
ATOM 907 C C . ALA A 1 121 ? 11.538 -0.130 -23.248 1.00 75.81 121 ALA A C 1
ATOM 909 O O . ALA A 1 121 ? 10.627 -0.885 -22.918 1.00 75.81 121 ALA A O 1
ATOM 910 N N . SER A 1 122 ? 12.817 -0.499 -23.141 1.00 67.38 122 SER A N 1
ATOM 911 C CA . SER A 1 122 ? 13.215 -1.843 -22.709 1.00 67.38 122 SER A CA 1
ATOM 912 C C . SER A 1 122 ? 12.983 -2.088 -21.209 1.00 67.38 122 SER A C 1
ATOM 914 O O . SER A 1 122 ? 12.769 -3.228 -20.799 1.00 67.38 122 SER A O 1
ATOM 916 N N . ALA A 1 123 ? 13.087 -1.049 -20.373 1.00 69.81 123 ALA A N 1
ATOM 917 C CA . ALA A 1 123 ? 12.792 -1.127 -18.943 1.00 69.81 123 ALA A CA 1
ATOM 918 C C . ALA A 1 123 ? 11.280 -1.247 -18.700 1.00 69.81 123 ALA A C 1
ATOM 920 O O . ALA A 1 123 ? 10.859 -2.107 -17.932 1.00 69.81 123 ALA A O 1
ATOM 921 N N . ALA A 1 124 ? 10.468 -0.472 -19.422 1.00 70.56 124 ALA A N 1
ATOM 922 C CA . ALA A 1 124 ? 9.011 -0.522 -19.346 1.00 70.56 124 ALA A CA 1
ATOM 923 C C . ALA A 1 124 ? 8.451 -1.906 -19.724 1.00 70.56 124 ALA A C 1
ATOM 925 O O . ALA A 1 124 ? 7.538 -2.405 -19.068 1.00 70.56 124 ALA A O 1
ATOM 926 N N . ILE A 1 125 ? 9.031 -2.561 -20.738 1.00 71.00 125 ILE A N 1
ATOM 927 C CA . ILE A 1 125 ? 8.640 -3.924 -21.135 1.00 71.00 125 ILE A CA 1
ATOM 928 C C . ILE A 1 125 ? 9.029 -4.952 -20.062 1.00 71.00 125 ILE A C 1
ATOM 930 O O . ILE A 1 125 ? 8.230 -5.831 -19.747 1.00 71.00 125 ILE A O 1
ATOM 934 N N . ALA A 1 126 ? 10.225 -4.838 -19.474 1.00 70.50 126 ALA A N 1
ATOM 935 C CA . ALA A 1 126 ? 10.681 -5.762 -18.433 1.00 70.50 126 ALA A CA 1
ATOM 936 C C . ALA A 1 126 ? 9.837 -5.654 -17.151 1.00 70.50 126 ALA A C 1
ATOM 938 O O . ALA A 1 126 ? 9.475 -6.670 -16.563 1.00 70.50 126 ALA A O 1
ATOM 939 N N . LEU A 1 127 ? 9.469 -4.433 -16.749 1.00 67.38 127 LEU A N 1
ATOM 940 C CA . LEU A 1 127 ? 8.662 -4.214 -15.549 1.00 67.38 127 LEU A CA 1
ATOM 941 C C . LEU A 1 127 ? 7.200 -4.635 -15.699 1.00 67.38 127 LEU A C 1
ATOM 943 O O . LEU A 1 127 ? 6.566 -4.945 -14.699 1.00 67.38 127 LEU A O 1
ATOM 947 N N . ARG A 1 128 ? 6.663 -4.717 -16.922 1.00 66.31 128 ARG A N 1
ATOM 948 C CA . ARG A 1 128 ? 5.275 -5.156 -17.151 1.00 66.31 128 ARG A CA 1
ATOM 949 C C . ARG A 1 128 ? 4.974 -6.568 -16.636 1.00 66.31 128 ARG A C 1
ATOM 951 O O . ARG A 1 128 ? 3.810 -6.870 -16.407 1.00 66.31 128 ARG A O 1
ATOM 958 N N . ARG A 1 129 ? 5.989 -7.427 -16.482 1.00 64.88 129 ARG A N 1
ATOM 959 C CA . ARG A 1 129 ? 5.839 -8.794 -15.948 1.00 64.88 129 ARG A CA 1
ATOM 960 C C . ARG A 1 129 ? 6.230 -8.935 -14.479 1.00 64.88 129 ARG A C 1
ATOM 962 O O . ARG A 1 129 ? 5.998 -9.996 -13.910 1.00 64.88 129 ARG A O 1
ATOM 969 N N . HIS A 1 130 ? 6.817 -7.912 -13.863 1.00 66.56 130 HIS A N 1
ATOM 970 C CA . HIS A 1 130 ? 7.131 -7.962 -12.440 1.00 66.56 130 HIS A CA 1
ATOM 971 C C . HIS A 1 130 ? 5.934 -7.476 -11.631 1.00 66.56 130 HIS A C 1
ATOM 973 O O . HIS A 1 130 ? 5.701 -6.281 -11.476 1.00 66.56 130 HIS A O 1
ATOM 979 N N . GLN A 1 131 ? 5.170 -8.442 -11.127 1.00 73.19 131 GLN A N 1
ATOM 980 C CA . GLN A 1 131 ? 4.186 -8.204 -10.085 1.00 73.19 131 GLN A CA 1
ATOM 981 C C . GLN A 1 131 ? 4.947 -7.904 -8.793 1.00 73.19 131 GLN A C 1
ATOM 983 O O . GLN A 1 131 ? 5.744 -8.718 -8.327 1.00 73.19 131 GLN A O 1
ATOM 988 N N . MET A 1 132 ? 4.749 -6.708 -8.250 1.00 73.44 132 MET A N 1
ATOM 989 C CA . MET A 1 132 ? 5.333 -6.327 -6.969 1.00 73.44 132 MET A CA 1
ATOM 990 C C . MET A 1 132 ? 4.436 -6.896 -5.868 1.00 73.44 132 MET A C 1
ATOM 992 O O . MET A 1 132 ? 3.252 -6.555 -5.849 1.00 73.44 132 MET A O 1
ATOM 996 N N . PRO A 1 133 ? 4.951 -7.749 -4.965 1.00 83.94 133 PRO A N 1
ATOM 997 C CA . PRO A 1 133 ? 4.140 -8.314 -3.896 1.00 83.94 133 PRO A CA 1
ATOM 998 C C . PRO A 1 133 ? 3.842 -7.225 -2.856 1.00 83.94 133 PRO A C 1
ATOM 1000 O O . PRO A 1 133 ? 4.631 -6.990 -1.939 1.00 83.94 133 PRO A O 1
ATOM 1003 N N . PHE A 1 134 ? 2.715 -6.526 -3.019 1.00 85.62 134 PHE A N 1
ATOM 1004 C CA . PHE A 1 134 ? 2.339 -5.401 -2.160 1.00 85.62 134 PHE A CA 1
ATOM 1005 C C . PHE A 1 134 ? 2.163 -5.832 -0.698 1.00 85.62 134 PHE A C 1
ATOM 1007 O O . PHE A 1 134 ? 2.582 -5.111 0.209 1.00 85.62 134 PHE A O 1
ATOM 1014 N N . GLY A 1 135 ? 1.683 -7.060 -0.473 1.00 88.62 135 GLY A N 1
ATOM 1015 C CA . GLY A 1 135 ? 1.576 -7.680 0.844 1.00 88.62 135 GLY A CA 1
ATOM 1016 C C . GLY A 1 135 ? 2.863 -7.685 1.679 1.00 88.62 135 GLY A C 1
ATOM 1017 O O . GLY A 1 135 ? 2.769 -7.611 2.900 1.00 88.62 135 GLY A O 1
ATOM 1018 N N . VAL A 1 136 ? 4.062 -7.694 1.077 1.00 91.56 136 VAL A N 1
ATOM 1019 C CA . VAL A 1 136 ? 5.329 -7.626 1.841 1.00 91.56 136 VAL A CA 1
ATOM 1020 C C . VAL A 1 136 ? 5.490 -6.261 2.511 1.00 91.56 136 VAL A C 1
ATOM 1022 O O . VAL A 1 136 ? 5.870 -6.180 3.679 1.00 91.56 136 VAL A O 1
ATOM 1025 N N . PHE A 1 137 ? 5.155 -5.183 1.800 1.00 93.94 137 PHE A N 1
ATOM 1026 C CA . PHE A 1 137 ? 5.172 -3.834 2.367 1.00 93.94 137 PHE A CA 1
ATOM 1027 C C . PHE A 1 137 ? 4.048 -3.652 3.382 1.00 93.94 137 PHE A C 1
ATOM 1029 O O . PHE A 1 137 ? 4.266 -3.053 4.431 1.00 93.94 137 PHE A O 1
ATOM 1036 N N . LEU A 1 138 ? 2.874 -4.217 3.092 1.00 92.75 138 LEU A N 1
ATOM 1037 C CA . LEU A 1 138 ? 1.717 -4.188 3.979 1.00 92.75 138 LEU A CA 1
ATOM 1038 C C . LEU A 1 138 ? 2.014 -4.875 5.319 1.00 92.75 138 LEU A C 1
ATOM 1040 O O . LEU A 1 138 ? 1.841 -4.273 6.371 1.00 92.75 138 LEU A O 1
ATOM 1044 N N . GLY A 1 139 ? 2.511 -6.113 5.281 1.00 93.38 139 GLY A N 1
ATOM 1045 C CA . GLY A 1 139 ? 2.849 -6.891 6.470 1.00 93.38 139 GLY A CA 1
ATOM 1046 C C . GLY A 1 139 ? 4.018 -6.289 7.248 1.00 93.38 139 GLY A C 1
ATOM 1047 O O . GLY A 1 139 ? 3.952 -6.181 8.470 1.00 93.38 139 GLY A O 1
ATOM 1048 N N . GLY A 1 140 ? 5.056 -5.822 6.545 1.00 94.62 140 GLY A N 1
ATOM 1049 C CA . GLY A 1 140 ? 6.191 -5.146 7.175 1.00 94.62 140 GLY A CA 1
ATOM 1050 C C . GLY A 1 140 ? 5.769 -3.876 7.915 1.00 94.62 140 GLY A C 1
ATOM 1051 O O . GLY A 1 140 ? 6.137 -3.681 9.073 1.00 94.62 140 GLY A O 1
ATOM 1052 N N . MET A 1 141 ? 4.940 -3.039 7.288 1.00 94.12 141 MET A N 1
ATOM 1053 C CA . MET A 1 141 ? 4.443 -1.822 7.930 1.00 94.12 141 MET A CA 1
ATOM 1054 C C . MET A 1 141 ? 3.384 -2.099 8.994 1.00 94.12 141 MET A C 1
ATOM 1056 O O . MET A 1 141 ? 3.335 -1.361 9.970 1.00 94.12 141 MET A O 1
ATOM 1060 N N . ALA A 1 142 ? 2.604 -3.178 8.883 1.00 93.69 142 ALA A N 1
ATOM 1061 C CA . ALA A 1 142 ? 1.699 -3.615 9.946 1.00 93.69 142 ALA A CA 1
ATOM 1062 C C . ALA A 1 142 ? 2.477 -3.996 11.213 1.00 93.69 142 ALA A C 1
ATOM 1064 O O . ALA A 1 142 ? 2.109 -3.582 12.311 1.00 93.69 142 ALA A O 1
ATOM 1065 N N . MET A 1 143 ? 3.598 -4.713 11.066 1.00 93.81 143 MET A N 1
ATOM 1066 C CA . MET A 1 143 ? 4.512 -4.987 12.180 1.00 93.81 143 MET A CA 1
ATOM 1067 C C . MET A 1 143 ? 5.039 -3.692 12.799 1.00 93.81 143 MET A C 1
ATOM 1069 O O . MET A 1 143 ? 4.981 -3.530 14.013 1.00 93.81 143 MET A O 1
ATOM 1073 N N . VAL A 1 144 ? 5.509 -2.743 11.987 1.00 92.38 144 VAL A N 1
ATOM 1074 C CA . VAL A 1 144 ? 5.977 -1.443 12.499 1.00 92.38 144 VAL A CA 1
ATOM 1075 C C . VAL A 1 144 ? 4.849 -0.689 13.209 1.00 92.38 144 VAL A C 1
ATOM 1077 O O . VAL A 1 144 ? 5.074 -0.118 14.276 1.00 92.38 144 VAL A O 1
ATOM 1080 N N . ALA A 1 145 ? 3.632 -0.719 12.667 1.00 90.25 145 ALA A N 1
ATOM 1081 C CA . ALA A 1 145 ? 2.465 -0.078 13.256 1.00 90.25 145 ALA A CA 1
ATOM 1082 C C . ALA A 1 145 ? 2.099 -0.683 14.618 1.00 90.25 145 ALA A C 1
ATOM 1084 O O . ALA A 1 145 ? 1.764 0.074 15.525 1.00 90.25 145 ALA A O 1
ATOM 1085 N N . LEU A 1 146 ? 2.236 -2.000 14.809 1.00 88.50 146 LEU A N 1
ATOM 1086 C CA . LEU A 1 146 ? 1.996 -2.635 16.111 1.00 88.50 146 LEU A CA 1
ATOM 1087 C C . LEU A 1 146 ? 2.893 -2.056 17.216 1.00 88.50 146 LEU A C 1
ATOM 1089 O O . LEU A 1 146 ? 2.411 -1.788 18.314 1.00 88.50 146 LEU A O 1
ATOM 1093 N N . PHE A 1 147 ? 4.180 -1.828 16.933 1.00 88.69 147 PHE A N 1
ATOM 1094 C CA . PHE A 1 147 ? 5.133 -1.339 17.940 1.00 88.69 147 PHE A CA 1
ATOM 1095 C C . PHE A 1 147 ? 5.156 0.189 18.066 1.00 88.69 147 PHE A C 1
ATOM 1097 O O . PHE A 1 147 ? 5.229 0.723 19.171 1.00 88.69 147 PHE A O 1
ATOM 1104 N N . TYR A 1 148 ? 5.095 0.907 16.944 1.00 86.38 148 TYR A N 1
ATOM 1105 C CA . TYR A 1 148 ? 5.324 2.355 16.897 1.00 86.38 148 TYR A CA 1
ATOM 1106 C C . TYR A 1 148 ? 4.068 3.166 16.570 1.00 86.38 148 TYR A C 1
ATOM 1108 O O . TYR A 1 148 ? 4.059 4.382 16.767 1.00 86.38 148 TYR A O 1
ATOM 1116 N N . GLY A 1 149 ? 2.993 2.526 16.104 1.00 79.00 149 GLY A N 1
ATOM 1117 C CA . GLY A 1 149 ? 1.789 3.210 15.630 1.00 79.00 149 GLY A CA 1
ATOM 1118 C C . GLY A 1 149 ? 1.089 4.005 16.727 1.00 79.00 149 GLY A C 1
ATOM 1119 O O . GLY A 1 149 ? 0.731 5.161 16.510 1.00 79.00 149 GLY A O 1
ATOM 1120 N N . ASN A 1 150 ? 0.969 3.445 17.934 1.00 80.06 150 ASN A N 1
ATOM 1121 C CA . ASN A 1 150 ? 0.341 4.150 19.055 1.00 80.06 150 ASN A CA 1
ATOM 1122 C C . ASN A 1 150 ? 1.161 5.355 19.537 1.00 80.06 150 ASN A C 1
ATOM 1124 O O . ASN A 1 150 ? 0.585 6.386 19.883 1.00 80.06 150 ASN A O 1
ATOM 1128 N N . SER A 1 151 ? 2.490 5.248 19.544 1.00 77.56 151 SER A N 1
ATOM 1129 C CA . SER A 1 151 ? 3.385 6.355 19.904 1.00 77.56 151 SER A CA 1
ATOM 1130 C C . SER A 1 151 ? 3.331 7.471 18.862 1.00 77.56 151 SER A C 1
ATOM 1132 O O . SER A 1 151 ? 3.236 8.643 19.218 1.00 77.56 151 SER A O 1
ATOM 1134 N N . PHE A 1 152 ? 3.311 7.105 17.577 1.00 74.94 152 PHE A N 1
ATOM 1135 C CA . PHE A 1 152 ? 3.195 8.058 16.478 1.00 74.94 152 PHE A CA 1
ATOM 1136 C C . PHE A 1 152 ? 1.847 8.785 16.485 1.00 74.94 152 PHE A C 1
ATOM 1138 O O . PHE A 1 152 ? 1.809 10.006 16.362 1.00 74.94 152 PHE A O 1
ATOM 1145 N N . LEU A 1 153 ? 0.743 8.059 16.689 1.00 76.25 153 LEU A N 1
ATOM 1146 C CA . LEU A 1 153 ? -0.587 8.657 16.801 1.00 76.25 153 LEU A CA 1
ATOM 1147 C C . LEU A 1 153 ? -0.651 9.629 17.982 1.00 76.25 153 LEU A C 1
ATOM 1149 O O . LEU A 1 153 ? -1.101 10.753 17.806 1.00 76.25 153 LEU A O 1
ATOM 1153 N N . LYS A 1 154 ? -0.160 9.249 19.167 1.00 77.81 154 LYS A N 1
ATOM 1154 C CA . LYS A 1 154 ? -0.131 10.159 20.325 1.00 77.81 154 LYS A CA 1
ATOM 1155 C C . LYS A 1 154 ? 0.706 11.412 20.065 1.00 77.81 154 LYS A C 1
ATOM 1157 O O . LYS A 1 154 ? 0.287 12.490 20.459 1.00 77.81 154 LYS A O 1
ATOM 1162 N N . TRP A 1 155 ? 1.845 11.285 19.384 1.00 77.69 155 TRP A N 1
ATOM 1163 C CA . TRP A 1 155 ? 2.657 12.434 18.977 1.00 77.69 155 TRP A CA 1
ATOM 1164 C C . TRP A 1 155 ? 1.915 13.342 17.986 1.00 77.69 155 TRP A C 1
ATOM 1166 O O . TRP A 1 155 ? 1.868 14.549 18.190 1.00 77.69 155 TRP A O 1
ATOM 1176 N N . TYR A 1 156 ? 1.272 12.768 16.964 1.00 73.94 156 TYR A N 1
ATOM 1177 C CA . TYR A 1 156 ? 0.504 13.517 15.965 1.00 73.94 156 TYR A CA 1
ATOM 1178 C C . TYR A 1 156 ? -0.695 14.255 16.577 1.00 73.94 156 TYR A C 1
ATOM 1180 O O . TYR A 1 156 ? -0.907 15.426 16.291 1.00 73.94 156 TYR A O 1
ATOM 1188 N N . TRP A 1 157 ? -1.454 13.585 17.449 1.00 75.69 157 TRP A N 1
ATOM 1189 C CA . TRP A 1 157 ? -2.597 14.177 18.150 1.00 75.69 157 TRP A CA 1
ATOM 1190 C C . TRP A 1 157 ? -2.192 15.104 19.300 1.00 75.69 157 TRP A C 1
ATOM 1192 O O . TRP A 1 157 ? -3.006 15.911 19.713 1.00 75.69 157 TRP A O 1
ATOM 1202 N N . GLY A 1 158 ? -0.972 14.992 19.830 1.00 73.50 158 GLY A N 1
ATOM 1203 C CA . GLY A 1 158 ? -0.437 15.927 20.825 1.00 73.50 158 GLY A CA 1
ATOM 1204 C C . GLY A 1 158 ? 0.168 17.197 20.218 1.00 73.50 158 GLY A C 1
ATOM 1205 O O . GLY A 1 158 ? 0.480 18.128 20.952 1.00 73.50 158 GLY A O 1
ATOM 1206 N N . LEU A 1 159 ? 0.365 17.220 18.897 1.00 69.62 159 LEU A N 1
ATOM 1207 C CA . LEU A 1 159 ? 0.792 18.392 18.123 1.00 69.62 159 LEU A CA 1
ATOM 1208 C C . LEU A 1 159 ? -0.381 19.242 17.608 1.00 69.62 159 LEU A C 1
ATOM 1210 O O . LEU A 1 159 ? -0.149 20.365 17.161 1.00 69.62 159 LEU A O 1
ATOM 1214 N N . LEU A 1 160 ? -1.594 18.685 17.629 1.00 64.44 160 LEU A N 1
ATOM 1215 C CA . LEU A 1 160 ? -2.861 19.310 17.237 1.00 64.44 160 LEU A CA 1
ATOM 1216 C C . LEU A 1 160 ? -3.591 19.834 18.474 1.00 64.44 160 LEU A C 1
ATOM 1218 O O . LEU A 1 160 ? -4.159 20.942 18.368 1.00 64.44 160 LEU A O 1
#

Secondary structure (DSSP, 8-state):
-----S-S---THHHHHHHHHHHHHHHHHHHHHHHHHHHHHHHHHHHHHSS--S-HHHHHHHHHHHHHHHHHHHHHHHHHHHHHHHHHHHHHHHHHHHHHHHHHHHHH---HHHHHHHHHHHHHHHHTT----HHHHHHHHHHHIIIIIHHHHHHHHH--

Foldseek 3Di:
DDPPDDDPDPPPPPVVVVVVVVLQVQLQLQLCLQLCVQVVVQVVCCVVPVDRQADNVSSNLSSNLRNVLGNQLSVVLVVQLVVVLVVVVVVVLVVQLVVQLVVCCVPPVDDSVVSNVVSNVVSVVVCVPDRDNSVVSSVVSSVVCVVCVVVVVCVVVVVD